Protein AF-A0A386B1C5-F1 (afdb_monomer)

Foldseek 3Di:
DDDDDDDDDPPDDDDDPDPDDDDPPDVPDQDLVDQVSLLVVLVVVLVPDDPLVVLLCVVLVCAFLAPRHRCSRSVQDKDWDFQEDVVQVGDPHSVRITIHHPPPTVVQCVVCVVQLALVSQVVCVVSSSHDDPPVSNVVGD

Radius of gyration: 26.48 Å; Cα contacts (8 Å, |Δi|>4): 151; chains: 1; bounding box: 46×84×57 Å

Secondary structure (DSSP, 8-state):
-------------PPP----PPP---TTSPPTTSHHHHHHHHHHHHHHS-HHHHHHHHHTTTB-TTT--BSSGGG---EEEESS-GGGT----GGGEEEE-IIIIIHHHHHHHHTT-HHHHHHHHHTTS----HHHHTT--

Solvent-accessible surface area (backbone atoms only — not comparable to full-atom values): 8593 Å² total; per-residue (Å²): 138,87,83,84,82,82,82,83,78,80,82,77,82,77,82,77,82,76,79,82,72,78,82,84,80,61,89,81,61,78,46,82,88,40,74,78,34,23,50,56,50,26,54,51,53,59,68,72,46,54,73,65,58,52,53,45,36,57,75,47,74,41,24,20,62,82,83,57,50,59,42,56,58,74,50,41,73,64,40,81,42,54,21,36,40,61,96,74,75,30,62,103,40,71,89,33,46,39,47,25,36,53,71,66,56,43,49,50,52,54,49,23,62,74,69,30,30,39,72,57,44,51,54,37,35,77,61,66,59,35,52,74,60,66,82,62,50,72,75,32,93

pLDDT: mean 82.63, std 15.83, range [43.72, 97.38]

Sequence (141 aa):
MASMSYKESSNSLKPTLIKQRAPQFTHQGKNPYIPEDLEKIAKINLQLRTSWHKKILKRYQNKCGLCGENLIKRNLRYELHHILPLKYNGKDKIVNLVPLCPTPCHSDITSAVAKRSKKKCLYFIKRGVLKIPPENLDNFK

Structure (mmCIF, N/CA/C/O backbone):
data_AF-A0A386B1C5-F1
#
_entry.id   AF-A0A386B1C5-F1
#
loop_
_atom_site.group_PDB
_atom_site.id
_atom_site.type_symbol
_atom_site.label_atom_id
_atom_site.label_alt_id
_atom_site.label_comp_id
_atom_site.label_asym_id
_atom_site.label_entity_id
_atom_site.label_seq_id
_atom_site.pdbx_PDB_ins_code
_atom_site.Cartn_x
_atom_site.Cartn_y
_atom_site.Cartn_z
_atom_site.occupancy
_atom_site.B_iso_or_equiv
_atom_site.auth_seq_id
_atom_site.auth_comp_id
_atom_site.auth_asym_id
_atom_site.auth_atom_id
_atom_site.pdbx_PDB_model_num
ATOM 1 N N . MET A 1 1 ? 29.179 74.795 8.280 1.00 43.72 1 MET A N 1
ATOM 2 C CA . MET A 1 1 ? 29.252 73.391 8.741 1.00 43.72 1 MET A CA 1
ATOM 3 C C . MET A 1 1 ? 27.984 73.106 9.533 1.00 43.72 1 MET A C 1
ATOM 5 O O . MET A 1 1 ? 27.846 73.647 10.618 1.00 43.72 1 MET A O 1
ATOM 9 N N . ALA A 1 2 ? 27.018 72.387 8.955 1.00 44.00 2 ALA A N 1
ATOM 10 C CA . ALA A 1 2 ? 25.739 72.086 9.602 1.00 44.00 2 ALA A CA 1
ATOM 11 C C . ALA A 1 2 ? 25.791 70.678 10.212 1.00 44.00 2 ALA A C 1
ATOM 13 O O . ALA A 1 2 ? 25.970 69.696 9.495 1.00 44.00 2 ALA A O 1
ATOM 14 N N . SER A 1 3 ? 25.679 70.588 11.534 1.00 44.38 3 SER A N 1
ATOM 15 C CA . SER A 1 3 ? 25.669 69.345 12.305 1.00 44.38 3 SER A CA 1
ATOM 16 C C . SER A 1 3 ? 24.239 68.802 12.408 1.00 44.38 3 SER A C 1
ATOM 18 O O . SER A 1 3 ? 23.393 69.361 13.103 1.00 44.38 3 SER A O 1
ATOM 20 N N . MET A 1 4 ? 23.956 67.703 11.704 1.00 48.12 4 MET A N 1
ATOM 21 C CA . MET A 1 4 ? 22.702 66.954 11.840 1.00 48.12 4 MET A CA 1
ATOM 22 C C . MET A 1 4 ? 22.749 66.099 13.113 1.00 48.12 4 MET A C 1
ATOM 24 O O . MET A 1 4 ? 23.569 65.192 13.230 1.00 48.12 4 MET A O 1
ATOM 28 N N . SER A 1 5 ? 21.867 66.393 14.068 1.00 51.00 5 SER A N 1
ATOM 29 C CA . SER A 1 5 ? 21.660 65.590 15.276 1.00 51.00 5 SER A CA 1
ATOM 30 C C . SER A 1 5 ? 20.566 64.553 15.006 1.00 51.00 5 SER A C 1
ATOM 32 O O . SER A 1 5 ? 19.402 64.906 14.815 1.00 51.00 5 SER A O 1
ATOM 34 N N . TYR A 1 6 ? 20.941 63.275 14.953 1.00 49.12 6 TYR A N 1
ATOM 35 C CA . TYR A 1 6 ? 19.994 62.165 14.848 1.00 49.12 6 TYR A CA 1
ATOM 36 C C . TYR A 1 6 ? 19.495 61.791 16.249 1.00 49.12 6 TYR A C 1
ATOM 38 O O . TYR A 1 6 ? 20.288 61.479 17.135 1.00 49.12 6 TYR A O 1
ATOM 46 N N . LYS A 1 7 ? 18.175 61.831 16.457 1.00 54.00 7 LYS A N 1
ATOM 47 C CA . LYS A 1 7 ? 17.527 61.305 17.665 1.00 54.00 7 LYS A CA 1
ATOM 48 C C . LYS A 1 7 ? 17.205 59.829 17.443 1.00 54.00 7 LYS A C 1
ATOM 50 O O . LYS A 1 7 ? 16.273 59.512 16.710 1.00 54.00 7 LYS A O 1
ATOM 55 N N . GLU A 1 8 ? 17.953 58.937 18.081 1.00 50.56 8 GLU A N 1
ATOM 56 C CA . GLU A 1 8 ? 17.596 57.520 18.158 1.00 50.56 8 GLU A CA 1
ATOM 57 C C . GLU A 1 8 ? 16.418 57.340 19.124 1.00 50.56 8 GLU A C 1
ATOM 59 O O . GLU A 1 8 ? 16.547 57.459 20.342 1.00 50.56 8 GLU A O 1
ATOM 64 N N . SER A 1 9 ? 15.234 57.069 18.580 1.00 55.06 9 SER A N 1
ATOM 65 C CA . SER A 1 9 ? 14.067 56.658 19.357 1.00 55.06 9 SER A CA 1
ATOM 66 C C . SER A 1 9 ? 14.139 55.153 19.628 1.00 55.06 9 SER A C 1
ATOM 68 O O . SER A 1 9 ? 13.722 54.342 18.799 1.00 55.06 9 SER A O 1
ATOM 70 N N . SER A 1 10 ? 14.667 54.770 20.790 1.00 57.12 10 SER A N 1
ATOM 71 C CA . SER A 1 10 ? 14.702 53.385 21.267 1.00 57.12 10 SER A CA 1
ATOM 72 C C . SER A 1 10 ? 13.318 52.943 21.765 1.00 57.12 10 SER A C 1
ATOM 74 O O . SER A 1 10 ? 12.991 52.981 22.951 1.00 57.12 10 SER A O 1
ATOM 76 N N . ASN A 1 11 ? 12.465 52.509 20.836 1.00 57.09 11 ASN A N 1
ATOM 77 C CA . ASN A 1 11 ? 11.172 51.917 21.167 1.00 57.09 11 ASN A CA 1
ATOM 78 C C . ASN A 1 11 ? 11.373 50.477 21.679 1.00 57.09 11 ASN A C 1
ATOM 80 O O . ASN A 1 11 ? 11.381 49.519 20.908 1.00 57.09 11 ASN A O 1
ATOM 84 N N . SER A 1 12 ? 11.600 50.323 22.987 1.00 59.56 12 SER A N 1
ATOM 85 C CA . SER A 1 12 ? 11.729 49.008 23.624 1.00 59.56 12 SER A CA 1
ATOM 8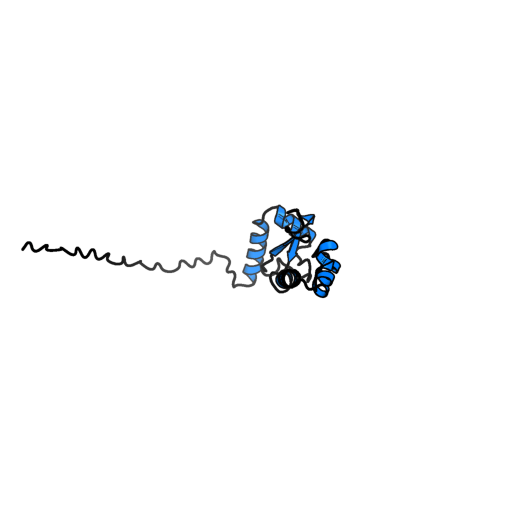6 C C . SER A 1 12 ? 10.345 48.400 23.885 1.00 59.56 12 SER A C 1
ATOM 88 O O . SER A 1 12 ? 9.635 48.764 24.823 1.00 59.56 12 SER A O 1
ATOM 90 N N . LEU A 1 13 ? 9.938 47.451 23.040 1.00 63.03 13 LEU A N 1
ATOM 91 C CA . LEU A 1 13 ? 8.755 46.630 23.298 1.00 63.03 13 LEU A CA 1
ATOM 92 C C . LEU A 1 13 ? 9.032 45.739 24.515 1.00 63.03 13 LEU A C 1
ATOM 94 O O . LEU A 1 13 ? 9.842 44.814 24.455 1.00 63.03 13 LEU A O 1
ATOM 98 N N . LYS A 1 14 ? 8.368 46.026 25.640 1.00 65.44 14 LYS A N 1
ATOM 99 C CA . LYS A 1 14 ? 8.476 45.206 26.852 1.00 65.44 14 LYS A CA 1
ATOM 100 C C . LYS A 1 14 ? 7.781 43.855 26.621 1.00 65.44 14 LYS A C 1
ATOM 102 O O . LYS A 1 14 ? 6.605 43.852 26.248 1.00 65.44 14 LYS A O 1
ATOM 107 N N . PRO A 1 15 ? 8.451 42.712 26.859 1.00 63.97 15 PRO A N 1
ATOM 108 C CA . PRO A 1 15 ? 7.838 41.405 26.675 1.00 63.97 15 PRO A CA 1
ATOM 109 C C . PRO A 1 15 ? 6.686 41.218 27.664 1.00 63.97 15 PRO A C 1
ATOM 111 O O . PRO A 1 15 ? 6.846 41.363 28.877 1.00 63.97 15 PRO A O 1
ATOM 114 N N . THR A 1 16 ? 5.499 40.918 27.143 1.00 68.56 16 THR A N 1
ATOM 115 C CA . THR A 1 16 ? 4.319 40.653 27.965 1.00 68.56 16 THR A CA 1
ATOM 116 C C . THR A 1 16 ? 4.491 39.302 28.653 1.00 68.56 16 THR A C 1
ATOM 118 O O . THR A 1 16 ? 4.660 38.280 27.990 1.00 68.56 16 THR A O 1
ATOM 121 N N . LEU A 1 17 ? 4.450 39.285 29.987 1.00 67.88 17 LEU A N 1
ATOM 122 C CA . LEU A 1 17 ? 4.509 38.050 30.767 1.00 67.88 17 LEU A CA 1
ATOM 123 C C . LEU A 1 17 ? 3.279 37.189 30.451 1.00 67.88 17 LEU A C 1
ATOM 125 O O . LEU A 1 17 ? 2.161 37.494 30.875 1.00 67.88 17 LEU A O 1
ATOM 129 N N . ILE A 1 18 ? 3.481 36.108 29.695 1.00 68.75 18 ILE A N 1
ATOM 130 C CA . ILE A 1 18 ? 2.438 35.118 29.432 1.00 68.75 18 ILE A CA 1
ATOM 131 C C . ILE A 1 18 ? 2.168 34.391 30.749 1.00 68.75 18 ILE A C 1
ATOM 133 O O . ILE A 1 18 ? 3.001 33.624 31.232 1.00 68.75 18 ILE A O 1
ATOM 137 N N . LYS A 1 19 ? 0.995 34.629 31.344 1.00 68.38 19 LYS A N 1
ATOM 138 C CA . LYS A 1 19 ? 0.531 33.862 32.503 1.00 68.38 19 LYS A CA 1
ATOM 139 C C . LYS A 1 19 ? 0.356 32.405 32.075 1.00 68.38 19 LYS A C 1
ATOM 141 O O . LYS A 1 19 ? -0.596 32.081 31.365 1.00 68.38 19 LYS A O 1
ATOM 146 N N . GLN A 1 20 ? 1.269 31.534 32.498 1.00 58.91 20 GLN A N 1
ATOM 147 C CA . GLN A 1 20 ? 1.113 30.095 32.317 1.00 58.91 20 GLN A CA 1
ATOM 148 C C . GLN A 1 20 ? -0.117 29.645 33.113 1.00 58.91 20 GLN A C 1
ATOM 150 O O . GLN A 1 20 ? -0.159 29.762 34.337 1.00 58.91 20 GLN A O 1
ATOM 155 N N . ARG A 1 21 ? -1.158 29.186 32.414 1.00 51.78 21 ARG A N 1
ATOM 156 C CA . ARG A 1 21 ? -2.304 28.532 33.053 1.00 51.78 21 ARG A CA 1
ATOM 157 C C . ARG A 1 21 ? -1.931 27.084 33.343 1.00 51.78 21 ARG A C 1
ATOM 159 O O . ARG A 1 21 ? -1.302 26.439 32.506 1.00 51.78 21 ARG A O 1
ATOM 166 N N . ALA A 1 22 ? -2.343 26.580 34.504 1.00 49.75 22 ALA A N 1
ATOM 167 C CA . ALA A 1 22 ? -2.198 25.168 34.825 1.00 49.75 22 ALA A CA 1
ATOM 168 C C . ALA A 1 22 ? -2.874 24.314 33.735 1.00 49.75 22 ALA A C 1
ATOM 170 O O . ALA A 1 22 ? -3.960 24.681 33.265 1.00 49.75 22 ALA A O 1
ATOM 171 N N . PRO A 1 23 ? -2.254 23.202 33.308 1.00 57.91 23 PRO A N 1
ATOM 172 C CA . PRO A 1 23 ? -2.860 22.326 32.323 1.00 57.91 23 PRO A CA 1
ATOM 173 C C . PRO A 1 23 ? -4.169 21.772 32.889 1.00 57.91 23 PRO A C 1
ATOM 175 O O . PRO A 1 23 ? -4.192 21.117 33.930 1.00 57.91 23 PRO A O 1
ATOM 178 N N . GLN A 1 24 ? -5.276 22.051 32.204 1.00 50.41 24 GLN A N 1
ATOM 179 C CA . GLN A 1 24 ? -6.578 21.475 32.523 1.00 50.41 24 GLN A CA 1
ATOM 180 C C . GLN A 1 24 ? -6.599 20.024 32.030 1.00 50.41 24 GLN A C 1
ATOM 182 O O . GLN A 1 24 ? -7.134 19.725 30.966 1.00 50.41 24 GLN A O 1
ATOM 187 N N . PHE A 1 25 ? -5.982 19.109 32.777 1.00 47.34 25 PHE A N 1
ATOM 188 C CA . PHE A 1 25 ? -6.172 17.680 32.547 1.00 47.34 25 PHE A CA 1
ATOM 189 C C . PHE A 1 25 ? -7.543 17.277 33.094 1.00 47.34 25 PHE A C 1
ATOM 191 O O . PHE A 1 25 ? -7.673 16.822 34.226 1.00 47.34 25 PHE A O 1
ATOM 198 N N . THR A 1 26 ? -8.597 17.461 32.300 1.00 52.31 26 THR A N 1
ATOM 199 C CA . THR A 1 26 ? -9.859 16.771 32.564 1.00 52.31 26 THR A CA 1
ATOM 200 C C . THR A 1 26 ? -9.696 15.321 32.108 1.00 52.31 26 THR A C 1
ATOM 202 O O . THR A 1 26 ? -9.372 15.045 30.954 1.00 52.31 26 THR A O 1
ATOM 205 N N . HIS A 1 27 ? -9.947 14.363 32.999 1.00 50.62 27 HIS A N 1
ATOM 206 C CA . HIS A 1 27 ? -9.974 12.918 32.708 1.00 50.62 27 HIS A CA 1
ATOM 207 C C . HIS A 1 27 ? -11.047 12.497 31.668 1.00 50.62 27 HIS A C 1
ATOM 209 O O . HIS A 1 27 ? -11.356 11.318 31.527 1.00 50.62 27 HIS A O 1
ATOM 215 N N . GLN A 1 28 ? -11.643 13.443 30.936 1.00 58.97 28 GLN A N 1
ATOM 216 C CA . GLN A 1 28 ? -12.671 13.201 29.923 1.00 58.97 28 GLN A CA 1
ATOM 217 C C . GLN A 1 28 ? -12.085 12.894 28.533 1.00 58.97 28 GLN A C 1
ATOM 219 O O . GLN A 1 28 ? -12.801 12.424 27.649 1.00 58.97 28 GLN A O 1
ATOM 224 N N . GLY A 1 29 ? -10.786 13.128 28.326 1.00 64.38 29 GLY A N 1
ATOM 225 C CA . GLY A 1 29 ? -10.087 12.752 27.100 1.00 64.38 29 GLY A CA 1
ATOM 226 C C . GLY A 1 29 ? -9.638 11.291 27.126 1.00 64.38 29 GLY A C 1
ATOM 227 O O . GLY A 1 29 ? -8.938 10.878 28.046 1.00 64.38 29 GLY A O 1
ATOM 228 N N . LYS A 1 30 ? -9.986 10.518 26.089 1.00 71.94 30 LYS A N 1
ATOM 229 C CA . LYS A 1 30 ? -9.368 9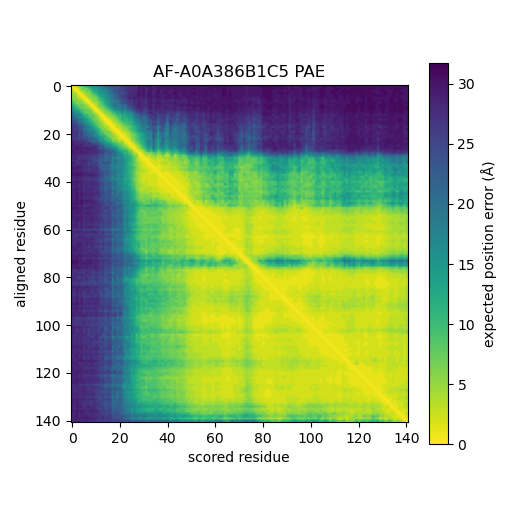.201 25.849 1.00 71.94 30 LYS A CA 1
ATOM 230 C C . LYS A 1 30 ? -7.870 9.395 25.639 1.00 71.94 30 LYS A C 1
ATOM 232 O O . LYS A 1 30 ? -7.477 10.196 24.788 1.00 71.94 30 LYS A O 1
ATOM 237 N N . ASN A 1 31 ? -7.047 8.670 26.387 1.00 78.00 31 ASN A N 1
ATOM 238 C CA . ASN A 1 31 ? -5.600 8.837 26.343 1.00 78.00 31 ASN A CA 1
ATOM 239 C C . ASN A 1 31 ? -4.977 7.875 25.309 1.00 78.00 31 ASN A C 1
ATOM 241 O O . ASN A 1 31 ? -5.084 6.661 25.471 1.00 78.00 31 ASN A O 1
ATOM 245 N N . PRO A 1 32 ? -4.283 8.367 24.264 1.00 73.81 32 PRO A N 1
ATOM 246 C CA . PRO A 1 32 ? -3.660 7.510 23.250 1.00 73.81 32 PRO A CA 1
ATOM 247 C C . PRO A 1 32 ? -2.514 6.635 23.783 1.00 73.81 32 PRO A C 1
ATOM 249 O O . PRO A 1 32 ? -2.072 5.736 23.075 1.00 73.81 32 PRO A O 1
ATOM 252 N N . TYR A 1 33 ? -2.024 6.880 24.998 1.00 78.62 33 TYR A N 1
ATOM 253 C CA . TYR A 1 33 ? -0.989 6.066 25.639 1.00 78.62 33 TYR A CA 1
ATOM 254 C C . TYR A 1 33 ? -1.559 4.914 26.483 1.00 78.62 33 TYR A C 1
ATOM 256 O O . TYR A 1 33 ? -0.796 4.061 26.929 1.00 78.62 33 TYR A O 1
ATOM 264 N N . ILE A 1 34 ? -2.882 4.855 26.682 1.00 81.12 34 ILE A N 1
ATOM 265 C CA . ILE A 1 34 ? -3.554 3.782 27.425 1.00 81.12 34 ILE A CA 1
ATOM 266 C C . ILE A 1 34 ? -4.080 2.727 26.428 1.00 81.12 34 ILE A C 1
ATOM 268 O O . ILE A 1 34 ? -4.849 3.079 25.524 1.00 81.12 34 ILE A O 1
ATOM 272 N N . PRO A 1 35 ? -3.700 1.437 26.555 1.00 79.50 35 PRO A N 1
ATOM 273 C CA . PRO A 1 35 ? -4.116 0.382 25.628 1.00 79.50 35 PRO A CA 1
ATOM 274 C C . PRO A 1 35 ? -5.632 0.252 25.425 1.00 79.50 35 PRO A C 1
ATOM 276 O O . PRO A 1 35 ? -6.070 0.096 24.283 1.00 79.50 35 PRO A O 1
ATOM 279 N N . GLU A 1 36 ? -6.449 0.359 26.480 1.00 79.06 36 GLU A N 1
ATOM 280 C CA . GLU A 1 36 ? -7.911 0.259 26.351 1.00 79.06 36 GLU A CA 1
ATOM 281 C C . GLU A 1 36 ? -8.510 1.426 25.550 1.00 79.06 36 GLU A C 1
ATOM 283 O O . GLU A 1 36 ? -9.489 1.269 24.810 1.00 79.06 36 GLU A O 1
ATOM 288 N N . ASP A 1 37 ? -7.923 2.615 25.675 1.00 81.19 37 ASP A N 1
ATOM 289 C CA . ASP A 1 37 ? -8.379 3.812 24.976 1.00 81.19 37 ASP A CA 1
ATOM 290 C C . ASP A 1 37 ? -7.924 3.835 23.516 1.00 81.19 37 ASP A C 1
ATOM 292 O O . ASP A 1 37 ? -8.672 4.321 22.662 1.00 81.19 37 ASP A O 1
ATOM 296 N N . LEU A 1 38 ? -6.775 3.230 23.191 1.00 78.31 38 LEU A N 1
ATOM 297 C CA . LEU A 1 38 ? -6.293 3.080 21.813 1.00 78.31 38 LEU A CA 1
ATOM 298 C C . LEU A 1 38 ? -7.320 2.394 20.907 1.00 78.31 38 LEU A C 1
ATOM 300 O O . LEU A 1 38 ? -7.548 2.840 19.780 1.00 78.31 38 LEU A O 1
ATOM 304 N N . GLU A 1 39 ? -7.979 1.338 21.385 1.00 75.75 39 GLU A N 1
ATOM 305 C CA . GLU A 1 39 ? -9.001 0.637 20.602 1.00 75.75 39 GLU A CA 1
ATOM 306 C C . GLU A 1 39 ? -10.255 1.491 20.388 1.00 75.75 39 GLU A C 1
ATOM 308 O O . GLU A 1 39 ? -10.832 1.515 19.294 1.00 75.75 39 GLU A O 1
ATOM 313 N N . LYS A 1 40 ? -10.673 2.238 21.416 1.00 80.00 40 LYS A N 1
ATOM 314 C CA . LYS A 1 40 ? -11.821 3.151 21.332 1.00 80.00 40 LYS A CA 1
ATOM 315 C C . LYS A 1 40 ? -11.534 4.312 20.379 1.00 80.00 40 LYS A C 1
ATOM 317 O O . LYS A 1 40 ? -12.411 4.683 19.597 1.00 80.00 40 LYS A O 1
ATOM 322 N N . ILE A 1 41 ? -10.325 4.871 20.431 1.00 80.12 41 ILE A N 1
ATOM 323 C CA . ILE A 1 41 ? -9.854 5.929 19.528 1.00 80.12 41 ILE A CA 1
ATOM 324 C C . ILE A 1 41 ? -9.810 5.403 18.089 1.00 80.12 41 ILE A C 1
ATOM 326 O O . ILE A 1 4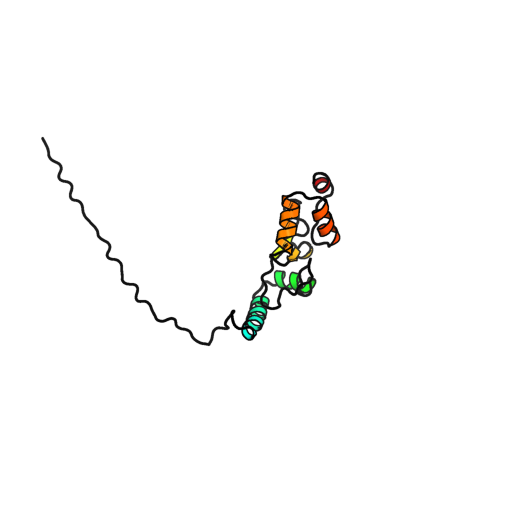1 ? -10.335 6.056 17.189 1.00 80.12 41 ILE A O 1
ATOM 330 N N . ALA A 1 42 ? -9.280 4.195 17.866 1.00 76.94 42 ALA A N 1
ATOM 331 C CA . ALA A 1 42 ? -9.235 3.576 16.540 1.00 76.94 42 ALA A CA 1
ATOM 332 C C . ALA A 1 42 ? -10.635 3.427 15.916 1.00 76.94 42 ALA A C 1
ATOM 334 O O . ALA A 1 42 ? -10.829 3.746 14.740 1.00 76.94 42 ALA A O 1
ATOM 335 N N . LYS A 1 43 ? -11.630 2.994 16.706 1.00 74.38 43 LYS A N 1
ATOM 336 C CA . LYS A 1 43 ? -13.029 2.878 16.257 1.00 74.38 43 LYS A CA 1
ATOM 337 C C . LYS A 1 43 ? -13.628 4.233 15.868 1.00 74.38 43 LYS A C 1
ATOM 339 O O . LYS A 1 43 ? -14.238 4.333 14.804 1.00 74.38 43 LYS A O 1
ATOM 344 N N . ILE A 1 44 ? -13.424 5.272 16.681 1.00 76.62 44 ILE A N 1
ATOM 345 C CA . ILE A 1 44 ? -13.894 6.635 16.374 1.00 76.62 44 ILE A CA 1
ATOM 346 C C . ILE A 1 44 ? -13.229 7.155 15.100 1.00 76.62 44 ILE A C 1
ATOM 348 O O . ILE A 1 44 ? -13.915 7.597 14.181 1.00 76.62 44 ILE A O 1
ATOM 352 N N . ASN A 1 45 ? -11.906 7.030 14.994 1.00 76.00 45 ASN A N 1
ATOM 353 C CA . ASN A 1 45 ? -11.165 7.470 13.816 1.00 76.00 45 ASN A CA 1
ATOM 354 C C . ASN A 1 45 ? -11.671 6.782 12.547 1.00 76.00 45 ASN A C 1
ATOM 356 O O . ASN A 1 45 ? -11.818 7.427 11.513 1.00 76.00 45 ASN A O 1
ATOM 360 N N . LEU A 1 46 ? -11.994 5.487 12.611 1.00 72.69 46 LEU A N 1
ATOM 361 C CA . LEU A 1 46 ? -12.590 4.773 11.485 1.00 72.69 46 LEU A CA 1
ATOM 362 C C . LEU A 1 46 ? -13.953 5.354 11.083 1.00 72.69 46 LEU A C 1
ATOM 364 O O . LEU A 1 46 ? -14.233 5.476 9.890 1.00 72.69 46 LEU A O 1
ATOM 368 N N . GLN A 1 47 ? -14.796 5.723 12.051 1.00 72.50 47 GLN A N 1
ATOM 369 C CA . GLN A 1 47 ? -16.101 6.338 11.795 1.00 72.50 47 GLN A CA 1
ATOM 370 C C . GLN A 1 47 ? -15.981 7.739 11.187 1.00 72.50 47 GLN A C 1
ATOM 372 O O . GLN A 1 47 ? -16.789 8.073 10.321 1.00 72.50 47 GLN A O 1
ATOM 377 N N . LEU A 1 48 ? -14.959 8.508 11.563 1.00 74.00 48 LEU A N 1
ATOM 378 C CA . LEU A 1 48 ? -14.705 9.852 11.036 1.00 74.00 48 LEU A CA 1
ATOM 379 C C . LEU A 1 48 ? -14.105 9.856 9.618 1.00 74.00 48 LEU A C 1
ATOM 381 O O . LEU A 1 48 ? -14.122 10.883 8.944 1.00 74.00 48 LEU A O 1
ATOM 385 N N . ARG A 1 49 ? -13.593 8.721 9.121 1.00 77.75 49 ARG A N 1
ATOM 386 C CA . ARG A 1 49 ? -13.055 8.634 7.752 1.00 77.75 49 ARG A CA 1
ATOM 387 C C . ARG A 1 49 ? -14.148 8.774 6.691 1.00 77.75 49 ARG A C 1
ATOM 389 O O . ARG A 1 49 ? -15.279 8.307 6.862 1.00 77.75 49 ARG A O 1
ATOM 396 N N . THR A 1 50 ? -13.766 9.334 5.541 1.00 83.56 50 THR A N 1
ATOM 397 C CA . THR A 1 50 ? -14.664 9.478 4.388 1.00 83.56 50 THR A CA 1
ATOM 398 C C . THR A 1 50 ? -15.201 8.124 3.918 1.00 83.56 50 THR A C 1
ATOM 400 O O . THR A 1 50 ? -14.546 7.082 4.042 1.00 83.56 50 THR A O 1
ATOM 403 N N . SER A 1 51 ? -16.409 8.126 3.348 1.00 85.50 51 SER A N 1
ATOM 404 C CA . SER A 1 51 ? -17.074 6.917 2.834 1.00 85.50 51 SER A CA 1
ATOM 405 C C . SER A 1 51 ? -16.194 6.144 1.841 1.00 85.50 51 SER A C 1
ATOM 407 O O . SER A 1 51 ? -16.192 4.914 1.821 1.00 85.50 51 SER A O 1
ATOM 409 N N . TRP A 1 52 ? -15.388 6.868 1.069 1.00 86.88 52 TRP A N 1
ATOM 410 C CA . TRP A 1 52 ? -14.420 6.332 0.123 1.00 86.88 52 TRP A CA 1
ATOM 411 C C . TRP A 1 52 ? -13.294 5.528 0.794 1.00 86.88 52 TRP A C 1
ATOM 413 O O . TRP A 1 52 ? -13.067 4.378 0.418 1.00 86.88 52 TRP A O 1
ATOM 423 N N . HIS A 1 53 ? -12.668 6.058 1.854 1.00 88.06 53 HIS A N 1
ATOM 424 C CA . HIS A 1 53 ? -11.664 5.322 2.638 1.00 88.06 53 HIS A CA 1
ATOM 425 C C . HIS A 1 53 ? -12.244 4.042 3.244 1.00 88.06 53 HIS A C 1
ATOM 427 O O . HIS A 1 53 ? -11.612 2.985 3.194 1.00 88.06 53 HIS A O 1
ATOM 433 N N . LYS A 1 54 ? -13.468 4.120 3.782 1.00 88.19 54 LYS A N 1
ATOM 434 C CA . LYS A 1 54 ? -14.165 2.964 4.363 1.00 88.19 54 LYS A CA 1
ATOM 435 C C . LYS A 1 54 ? -14.396 1.863 3.328 1.00 88.19 54 LYS A C 1
ATOM 437 O O . LYS A 1 54 ? -14.194 0.693 3.639 1.00 88.19 54 LYS A O 1
ATOM 442 N N . LYS A 1 55 ? -14.773 2.218 2.092 1.00 92.62 55 LYS A N 1
ATOM 443 C CA . LYS A 1 55 ? -14.950 1.251 0.993 1.00 92.62 55 LYS A CA 1
ATOM 444 C C . LYS A 1 55 ? -13.644 0.531 0.650 1.00 92.62 55 LYS A C 1
ATOM 446 O O . LYS A 1 55 ? -13.660 -0.688 0.492 1.00 92.62 55 LYS A O 1
ATOM 451 N N . ILE A 1 56 ? -12.525 1.259 0.582 1.00 93.31 56 ILE A N 1
ATOM 452 C CA . ILE A 1 56 ? -11.204 0.667 0.324 1.00 93.31 56 ILE A CA 1
ATOM 453 C C . ILE A 1 56 ? -10.826 -0.290 1.459 1.00 93.31 56 ILE A C 1
ATOM 455 O O . ILE A 1 56 ? -10.550 -1.457 1.202 1.00 93.31 56 ILE A O 1
ATOM 459 N N . LEU A 1 57 ? -10.883 0.154 2.718 1.00 91.50 57 LEU A N 1
ATOM 460 C CA . LEU A 1 57 ? -10.554 -0.703 3.862 1.00 91.50 57 LEU A CA 1
ATOM 461 C C . LEU A 1 57 ? -11.442 -1.950 3.940 1.00 91.50 57 LEU A C 1
ATOM 463 O O . LEU A 1 57 ? -10.931 -3.047 4.153 1.00 91.50 57 LEU A O 1
ATOM 467 N N . LYS A 1 58 ? -12.752 -1.808 3.700 1.00 91.81 58 LYS A N 1
ATOM 468 C CA . LYS A 1 58 ? -13.698 -2.931 3.696 1.00 91.81 58 LYS A CA 1
ATOM 469 C C . LYS A 1 58 ? -13.340 -3.973 2.633 1.00 91.81 58 LYS A C 1
ATOM 471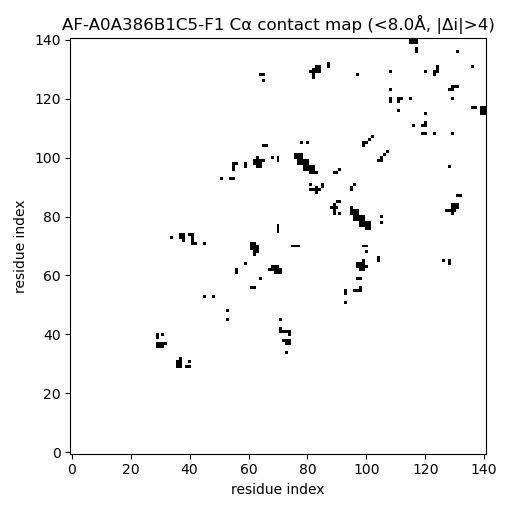 O O . LYS A 1 58 ? -13.366 -5.162 2.936 1.00 91.81 58 LYS A O 1
ATOM 476 N N . ARG A 1 59 ? -12.949 -3.544 1.424 1.00 94.44 59 ARG A N 1
ATOM 477 C CA . ARG A 1 59 ? -12.480 -4.441 0.349 1.00 94.44 59 ARG A CA 1
ATOM 478 C C . ARG A 1 59 ? -11.278 -5.284 0.787 1.00 94.44 59 ARG A C 1
ATOM 480 O O . ARG A 1 59 ? -11.199 -6.449 0.421 1.00 94.44 59 ARG A O 1
ATOM 487 N N . TYR A 1 60 ? -10.373 -4.711 1.577 1.00 94.62 60 TYR A N 1
ATOM 488 C CA . TYR A 1 60 ? -9.182 -5.397 2.089 1.00 94.62 60 TYR A CA 1
ATOM 489 C C . TYR A 1 60 ? -9.372 -5.979 3.498 1.00 94.62 60 TYR A C 1
ATOM 491 O O . TYR A 1 60 ? -8.395 -6.334 4.149 1.00 94.62 60 TYR A O 1
ATOM 499 N N . GLN A 1 61 ? -10.612 -6.073 3.997 1.00 93.94 61 GLN A N 1
ATOM 500 C CA . GLN A 1 61 ? -10.924 -6.583 5.340 1.00 93.94 61 GLN A CA 1
ATOM 501 C C . GLN A 1 61 ? -10.099 -5.910 6.450 1.00 93.94 61 GLN A C 1
ATOM 503 O O . GLN A 1 61 ? -9.683 -6.557 7.409 1.00 93.94 61 GLN A O 1
ATOM 508 N N . ASN A 1 62 ? -9.853 -4.603 6.313 1.00 91.88 62 ASN A N 1
ATOM 509 C CA . ASN A 1 62 ? -9.050 -3.794 7.233 1.00 91.88 62 ASN A CA 1
ATOM 510 C C . ASN A 1 62 ? -7.579 -4.230 7.354 1.00 91.88 62 ASN A C 1
ATOM 512 O O . ASN A 1 62 ? -6.915 -3.889 8.332 1.00 91.88 62 ASN A O 1
ATOM 516 N N . LYS A 1 63 ? -7.065 -4.979 6.376 1.00 94.44 63 LYS A N 1
ATOM 517 C CA . LYS A 1 63 ? -5.693 -5.488 6.356 1.00 94.44 63 LYS A CA 1
ATOM 518 C C . LYS A 1 63 ? -4.829 -4.761 5.332 1.00 94.44 63 LYS A C 1
ATOM 520 O O . LYS A 1 63 ? -5.327 -4.218 4.346 1.00 94.44 63 LYS A O 1
ATOM 525 N N . CYS A 1 64 ? -3.521 -4.785 5.560 1.00 95.50 64 CYS A N 1
ATOM 526 C CA . CYS A 1 64 ? -2.521 -4.363 4.590 1.00 95.50 64 CYS A CA 1
ATOM 527 C C . CYS A 1 64 ? -2.584 -5.259 3.349 1.00 95.50 64 CYS A C 1
ATOM 529 O O . CYS 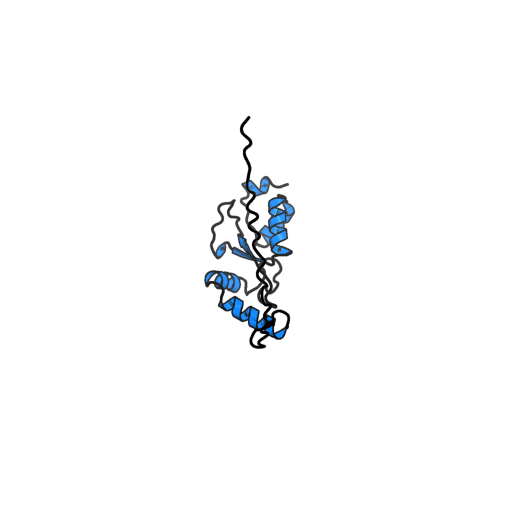A 1 64 ? -2.527 -6.483 3.467 1.00 95.50 64 CYS A O 1
ATOM 531 N N . GLY A 1 65 ? -2.631 -4.662 2.157 1.00 95.69 65 GLY A N 1
ATOM 532 C CA . GLY A 1 65 ? -2.657 -5.416 0.900 1.00 95.69 65 GLY A CA 1
ATOM 533 C C . GLY A 1 65 ? -1.368 -6.184 0.586 1.00 95.69 65 GLY A C 1
ATOM 534 O O . GLY A 1 65 ? -1.390 -7.051 -0.281 1.00 95.69 65 GLY A O 1
ATOM 535 N N . LEU A 1 66 ? -0.259 -5.891 1.279 1.00 96.50 66 LEU A N 1
ATOM 536 C CA . LEU A 1 66 ? 1.024 -6.573 1.083 1.00 96.50 66 LEU A CA 1
ATOM 537 C C . LEU A 1 66 ? 1.334 -7.598 2.184 1.00 96.50 66 LEU A C 1
ATOM 539 O O . LEU A 1 66 ? 1.558 -8.765 1.871 1.00 96.50 66 LEU A O 1
ATOM 543 N N . CYS A 1 67 ? 1.377 -7.181 3.456 1.00 95.06 67 CYS A N 1
ATOM 544 C CA . CYS A 1 67 ? 1.750 -8.066 4.570 1.00 95.06 67 CYS A CA 1
ATOM 545 C C . CYS A 1 67 ? 0.559 -8.716 5.291 1.00 95.06 67 CYS A C 1
ATOM 547 O O . CYS A 1 67 ? 0.768 -9.632 6.077 1.00 95.06 67 CYS A O 1
ATOM 549 N N . GLY A 1 68 ? -0.677 -8.259 5.056 1.00 94.06 68 G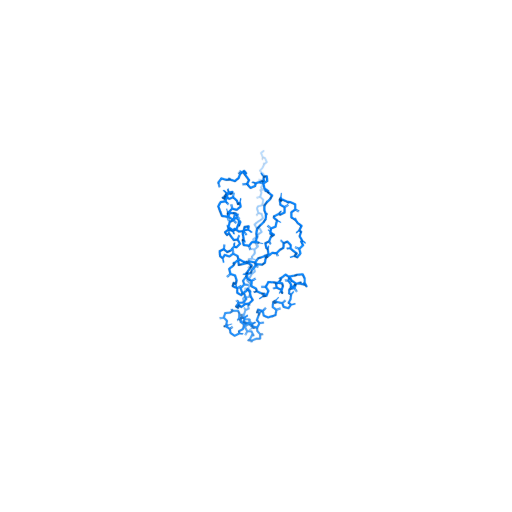LY A N 1
ATOM 550 C CA . GLY A 1 68 ? -1.874 -8.801 5.710 1.00 94.06 68 GLY A CA 1
ATOM 551 C C . GLY A 1 68 ? -2.116 -8.331 7.151 1.00 94.06 68 GLY A C 1
ATOM 552 O O . GLY A 1 68 ? -3.124 -8.723 7.738 1.00 94.06 68 GLY A O 1
ATOM 553 N N . GLU A 1 69 ? -1.248 -7.481 7.709 1.00 92.25 69 GLU A N 1
ATOM 554 C CA . GLU A 1 69 ? -1.398 -6.936 9.066 1.00 92.25 69 GLU A CA 1
ATOM 555 C C . GLU A 1 69 ? -2.687 -6.119 9.217 1.00 92.25 69 GLU A C 1
ATOM 557 O O . GLU A 1 69 ? -3.109 -5.433 8.281 1.00 92.25 69 GLU A O 1
ATOM 562 N N . ASN A 1 70 ? -3.312 -6.162 10.396 1.00 91.31 70 ASN A N 1
ATOM 563 C CA . ASN A 1 70 ? -4.554 -5.434 10.644 1.00 91.31 70 ASN A CA 1
ATOM 564 C C . ASN A 1 70 ? -4.274 -3.941 10.877 1.00 91.31 70 ASN A C 1
ATOM 566 O O . ASN A 1 70 ? -3.732 -3.556 11.907 1.00 91.31 70 ASN A O 1
ATOM 570 N N . LEU A 1 71 ? -4.716 -3.095 9.946 1.00 87.62 71 LEU A N 1
ATOM 571 C CA . LEU A 1 71 ? -4.450 -1.652 9.933 1.00 87.62 71 LEU A CA 1
ATOM 572 C C . LEU A 1 71 ? -5.302 -0.852 10.925 1.00 87.62 71 LEU A C 1
ATOM 574 O O . LEU A 1 71 ? -5.063 0.332 11.131 1.00 87.62 71 LEU A O 1
ATOM 578 N N . ILE A 1 72 ? -6.331 -1.465 11.507 1.00 80.25 72 ILE A N 1
ATOM 579 C CA . ILE A 1 72 ? -7.231 -0.801 12.462 1.00 80.25 72 ILE A CA 1
ATOM 580 C C . ILE A 1 72 ? -6.864 -1.168 13.897 1.00 80.25 72 ILE A C 1
ATOM 582 O O . ILE A 1 72 ? -7.106 -0.389 14.823 1.00 80.25 72 ILE A O 1
ATOM 586 N N . LYS A 1 73 ? -6.245 -2.334 14.101 1.00 76.25 73 LYS A N 1
ATOM 587 C CA . LYS A 1 73 ? -5.773 -2.750 15.420 1.00 76.25 73 LYS A CA 1
ATOM 588 C C . LYS A 1 73 ? -4.726 -1.740 15.905 1.00 76.25 73 LYS A C 1
ATOM 590 O O . LYS A 1 73 ? -3.833 -1.364 15.154 1.00 76.25 73 LYS A O 1
ATOM 595 N N . ARG A 1 74 ? -4.857 -1.272 17.153 1.00 64.06 74 ARG A N 1
ATOM 596 C CA . ARG A 1 74 ? -3.943 -0.299 17.793 1.00 64.06 74 ARG A CA 1
ATOM 597 C C . ARG A 1 74 ? -3.822 1.062 17.086 1.00 64.06 74 ARG A C 1
ATOM 599 O O . ARG A 1 74 ? -2.811 1.735 17.249 1.00 64.06 74 ARG A O 1
ATOM 606 N N . ASN A 1 75 ? -4.834 1.479 16.315 1.00 67.00 75 ASN A N 1
ATOM 607 C CA . ASN A 1 75 ? -4.820 2.757 15.586 1.00 67.00 75 ASN A CA 1
ATOM 608 C C . ASN A 1 75 ? -3.569 2.918 14.693 1.00 67.00 75 ASN A C 1
ATOM 610 O O . ASN A 1 75 ? -3.025 4.019 14.567 1.00 67.00 75 ASN A O 1
ATOM 614 N N . LEU A 1 76 ? -3.086 1.812 14.109 1.00 70.81 76 LEU A N 1
ATOM 615 C CA . LEU A 1 76 ? -1.913 1.831 13.242 1.00 70.81 76 LEU A CA 1
ATOM 616 C C . LEU A 1 76 ? -2.129 2.814 12.085 1.00 70.81 76 LEU A C 1
ATOM 618 O O . LEU A 1 76 ? -3.186 2.868 11.450 1.00 70.81 76 LEU A O 1
ATOM 622 N N . ARG A 1 77 ? -1.103 3.624 11.813 1.00 82.88 77 ARG A N 1
ATOM 623 C CA . ARG A 1 77 ? -1.101 4.483 10.629 1.00 82.88 77 ARG A CA 1
ATOM 624 C C . ARG A 1 77 ? -1.063 3.592 9.392 1.00 82.88 77 ARG A C 1
ATOM 626 O O . ARG A 1 77 ? -0.368 2.580 9.377 1.00 82.88 77 ARG A O 1
ATOM 633 N N . TYR A 1 78 ? -1.800 3.985 8.363 1.00 90.19 78 TYR A N 1
ATOM 634 C CA . TYR A 1 78 ? -1.781 3.337 7.059 1.00 90.19 78 TYR A CA 1
ATOM 635 C C . TYR A 1 78 ? -1.849 4.390 5.963 1.00 90.19 78 TYR A C 1
ATOM 637 O O . TYR A 1 78 ? -2.397 5.476 6.169 1.00 90.19 78 TYR A O 1
ATOM 645 N N . GLU A 1 79 ? -1.323 4.040 4.798 1.00 92.38 79 GLU A N 1
ATOM 646 C CA . GLU A 1 79 ? -1.275 4.897 3.620 1.00 92.38 79 GLU A CA 1
ATOM 647 C C . GLU A 1 79 ? -2.011 4.220 2.464 1.00 92.38 79 GLU A C 1
ATOM 649 O O . GLU A 1 79 ? -2.022 2.992 2.344 1.00 92.38 79 GLU A O 1
ATOM 654 N N . LEU A 1 80 ? -2.688 5.021 1.641 1.00 94.25 80 LEU A N 1
ATOM 655 C CA . LEU A 1 80 ? -3.322 4.538 0.422 1.00 94.25 80 LEU A CA 1
ATOM 656 C C . LEU A 1 80 ? -2.342 4.687 -0.735 1.00 94.25 80 LEU A C 1
ATOM 658 O O . LEU A 1 80 ? -1.913 5.791 -1.053 1.00 94.25 80 LEU A O 1
ATOM 662 N N . HIS A 1 81 ? -2.018 3.565 -1.364 1.00 95.88 81 HIS A N 1
ATOM 663 C CA . HIS A 1 81 ? -1.088 3.495 -2.478 1.00 95.88 81 HIS A CA 1
ATOM 664 C C . HIS A 1 81 ? -1.829 3.220 -3.784 1.00 95.88 81 HIS A C 1
ATOM 666 O O . HIS A 1 81 ? -2.722 2.368 -3.825 1.00 95.88 81 HIS A O 1
ATOM 672 N N . HIS A 1 82 ? -1.448 3.907 -4.861 1.00 97.38 82 HIS A N 1
ATOM 673 C CA . HIS A 1 82 ? -1.956 3.616 -6.200 1.00 97.38 82 HIS A CA 1
ATOM 674 C C . HIS A 1 82 ? -1.280 2.370 -6.772 1.00 97.38 82 HIS A C 1
ATOM 676 O O . HIS A 1 82 ? -0.083 2.385 -7.036 1.00 97.38 82 HIS A O 1
ATOM 682 N N . ILE A 1 83 ? -2.063 1.320 -7.027 1.00 97.31 83 ILE A N 1
ATOM 683 C CA . ILE A 1 83 ? -1.602 0.071 -7.645 1.00 97.31 83 ILE A CA 1
ATOM 684 C C . ILE A 1 83 ? -0.953 0.376 -8.997 1.00 97.31 83 ILE A C 1
ATOM 686 O O . ILE A 1 83 ? 0.179 -0.021 -9.233 1.00 97.31 83 ILE A O 1
ATOM 690 N N . LEU A 1 84 ? -1.647 1.095 -9.882 1.00 96.81 84 LEU A N 1
ATOM 691 C CA . LEU A 1 84 ? -1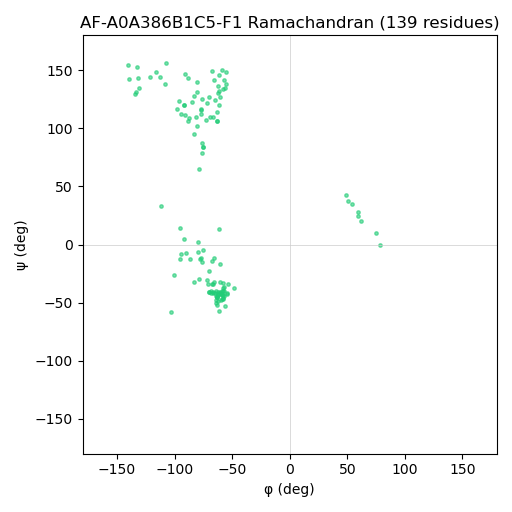.054 1.744 -11.047 1.00 96.81 84 LEU A CA 1
ATOM 692 C C . LEU A 1 84 ? -0.719 3.193 -10.661 1.00 96.81 84 LEU A C 1
ATOM 694 O O . LEU A 1 84 ? -1.657 3.968 -10.439 1.00 96.81 84 LEU A O 1
ATOM 698 N N . PRO A 1 85 ? 0.568 3.574 -10.574 1.00 95.25 85 PRO A N 1
ATOM 699 C CA . PRO A 1 85 ? 0.983 4.934 -10.248 1.00 95.25 85 PRO A CA 1
ATOM 700 C C . PRO A 1 85 ? 0.389 5.997 -11.181 1.00 95.25 85 PRO A C 1
ATOM 702 O O . PRO A 1 85 ? 0.235 5.766 -12.381 1.00 95.25 85 PRO A O 1
ATOM 705 N N . LEU A 1 86 ? 0.150 7.203 -10.654 1.00 94.25 86 LEU A N 1
ATOM 706 C CA . LEU A 1 86 ? -0.380 8.338 -11.429 1.00 94.25 86 LEU A CA 1
ATOM 707 C C . LEU A 1 86 ? 0.496 8.693 -12.643 1.00 94.25 86 LEU A C 1
ATOM 709 O O . LEU A 1 86 ? -0.029 8.981 -13.711 1.00 94.25 86 LEU A O 1
ATOM 713 N N . LYS A 1 87 ? 1.827 8.577 -12.511 1.00 92.25 87 LYS A N 1
ATOM 714 C CA . LYS A 1 87 ? 2.789 8.791 -13.613 1.00 92.25 87 LYS A CA 1
ATOM 715 C C . LYS A 1 87 ? 2.617 7.837 -14.805 1.00 92.25 87 LYS A C 1
ATOM 717 O O . LYS A 1 87 ? 3.173 8.093 -15.863 1.00 92.25 87 LYS A O 1
ATOM 722 N N . TYR A 1 88 ? 1.893 6.735 -14.617 1.00 92.75 88 TYR A N 1
ATOM 723 C CA . TYR A 1 88 ? 1.545 5.764 -15.656 1.00 92.75 88 TYR A CA 1
ATOM 724 C C . TYR A 1 88 ? 0.037 5.802 -15.955 1.00 92.75 88 TYR A C 1
ATOM 726 O O . TYR A 1 88 ? -0.576 4.772 -16.222 1.00 92.75 88 TYR A O 1
ATOM 734 N N . ASN A 1 89 ? -0.583 6.982 -15.846 1.00 94.06 89 ASN A N 1
ATOM 735 C CA . ASN A 1 89 ? -2.016 7.220 -16.056 1.00 94.06 89 ASN A CA 1
ATOM 736 C C . ASN A 1 89 ? -2.945 6.413 -15.129 1.00 94.06 89 ASN A C 1
ATOM 738 O O . ASN A 1 89 ? -4.103 6.130 -15.458 1.00 94.06 89 ASN A O 1
ATOM 742 N N . GLY A 1 90 ? -2.461 6.068 -13.934 1.00 94.50 90 GLY A N 1
ATOM 743 C CA . GLY A 1 90 ? -3.296 5.541 -12.863 1.00 94.50 90 GLY A CA 1
ATOM 744 C C . GLY A 1 90 ? -4.413 6.512 -12.486 1.00 94.50 90 GLY A C 1
ATOM 745 O O . GLY A 1 90 ? -4.173 7.699 -12.299 1.00 94.50 90 GLY A O 1
ATOM 746 N N . LYS A 1 91 ? -5.647 6.017 -12.348 1.00 95.12 91 LYS A N 1
ATOM 747 C CA . LYS A 1 91 ? -6.790 6.836 -11.908 1.00 95.12 91 LYS A CA 1
ATOM 748 C C . LYS A 1 91 ? -6.928 6.784 -10.389 1.00 95.12 91 LYS A C 1
ATOM 750 O O . LYS A 1 91 ? -6.723 5.721 -9.798 1.00 95.12 91 LYS A O 1
ATOM 755 N N . ASP A 1 92 ? -7.376 7.875 -9.774 1.00 93.19 92 ASP A N 1
ATOM 756 C CA . ASP A 1 92 ? -7.689 7.918 -8.340 1.00 93.19 92 ASP A CA 1
ATOM 757 C C . ASP A 1 92 ? -9.056 7.273 -8.040 1.00 93.19 92 ASP A C 1
ATOM 759 O O . ASP A 1 92 ? -10.049 7.907 -7.691 1.00 93.19 92 ASP A O 1
ATOM 763 N N . LYS A 1 93 ? -9.142 5.966 -8.297 1.00 94.12 93 LYS A N 1
ATOM 764 C CA . LYS A 1 93 ? -10.349 5.156 -8.103 1.00 94.12 93 LYS A CA 1
ATOM 765 C C . LYS A 1 93 ? -10.098 4.105 -7.032 1.00 94.12 93 LYS A C 1
ATOM 767 O O . LYS A 1 93 ? -9.018 3.532 -6.970 1.00 94.12 93 LYS A O 1
ATOM 772 N N . ILE A 1 94 ? -11.148 3.745 -6.288 1.00 94.12 94 ILE A N 1
ATOM 773 C CA . ILE A 1 94 ? -11.136 2.691 -5.247 1.00 94.12 94 ILE A CA 1
ATOM 774 C C . ILE A 1 94 ? -10.489 1.390 -5.750 1.00 94.12 94 ILE A C 1
ATOM 776 O O . ILE A 1 94 ? -9.784 0.706 -5.012 1.00 94.12 94 ILE A O 1
ATOM 780 N N . VAL A 1 95 ? -10.724 1.034 -7.017 1.00 94.81 95 VAL A N 1
ATOM 781 C CA . VAL A 1 95 ? -10.166 -0.180 -7.631 1.00 94.81 95 VAL A CA 1
ATOM 782 C C . VAL A 1 95 ? -8.641 -0.138 -7.758 1.00 94.81 95 VAL A C 1
ATOM 784 O O . VAL A 1 95 ? -8.003 -1.179 -7.614 1.00 94.81 95 VAL A O 1
ATOM 787 N N . ASN A 1 96 ? -8.079 1.055 -7.964 1.00 97.12 96 ASN A N 1
ATOM 788 C CA . ASN A 1 96 ? -6.657 1.314 -8.164 1.00 97.12 96 ASN A CA 1
ATOM 789 C C . ASN A 1 96 ? -5.918 1.624 -6.856 1.00 97.12 96 ASN A C 1
ATOM 791 O O . ASN A 1 96 ? -4.748 1.977 -6.893 1.00 97.12 96 ASN A O 1
ATOM 795 N N . LEU A 1 97 ? -6.581 1.531 -5.706 1.00 96.44 97 LEU A N 1
ATOM 796 C CA . LEU A 1 97 ? -5.976 1.843 -4.420 1.00 96.44 97 LEU A CA 1
ATOM 797 C C . LEU A 1 97 ? -5.842 0.599 -3.557 1.00 96.44 97 LEU A C 1
ATOM 799 O O . LEU A 1 97 ? -6.700 -0.293 -3.555 1.00 96.44 97 LEU A O 1
ATOM 803 N N . VAL A 1 98 ? -4.753 0.567 -2.801 1.00 96.81 98 VAL A N 1
ATOM 804 C CA . VAL A 1 98 ? -4.452 -0.475 -1.828 1.00 96.81 98 VAL A CA 1
ATOM 805 C C . VAL A 1 98 ? -4.004 0.168 -0.513 1.00 96.81 98 VAL A C 1
ATOM 807 O O . VAL A 1 98 ? -3.161 1.064 -0.531 1.00 96.81 98 VAL A O 1
ATOM 810 N N . PRO A 1 99 ? -4.569 -0.240 0.636 1.00 95.81 99 PRO A N 1
ATOM 811 C CA . PRO A 1 99 ? -4.112 0.234 1.930 1.00 95.81 99 PRO A CA 1
ATOM 812 C C . PRO A 1 99 ? -2.862 -0.545 2.358 1.00 95.81 99 PRO A C 1
ATOM 814 O O . PRO A 1 99 ? -2.838 -1.777 2.308 1.00 95.81 99 PRO A O 1
ATOM 817 N N . LEU A 1 100 ? -1.822 0.167 2.782 1.00 96.25 100 LEU A N 1
ATOM 818 C CA . LEU A 1 100 ? -0.533 -0.407 3.163 1.00 96.25 100 LEU A CA 1
ATOM 819 C C . LEU A 1 100 ? -0.035 0.155 4.493 1.00 96.25 100 LEU A C 1
ATOM 821 O O . LEU A 1 100 ? -0.325 1.296 4.855 1.00 96.25 100 LEU A O 1
ATOM 825 N N . CYS A 1 101 ? 0.771 -0.642 5.197 1.00 94.19 101 CYS A N 1
ATOM 826 C CA . CYS A 1 101 ? 1.591 -0.133 6.292 1.00 94.19 101 CYS A CA 1
ATOM 827 C C . CYS A 1 101 ? 2.586 0.902 5.733 1.00 94.19 101 CYS A C 1
ATOM 829 O O . CYS A 1 101 ? 3.210 0.609 4.707 1.00 94.19 101 CYS A O 1
ATOM 831 N N . PRO A 1 102 ? 2.803 2.053 6.395 1.00 92.62 102 PRO A N 1
ATOM 832 C CA . PRO A 1 102 ? 3.786 3.045 5.955 1.00 92.62 102 PRO A CA 1
ATOM 833 C C . PRO A 1 102 ? 5.179 2.412 5.843 1.00 92.62 102 PRO A C 1
ATOM 835 O O . PRO A 1 102 ? 5.873 2.535 4.833 1.00 92.62 102 PRO A O 1
ATOM 838 N N . THR A 1 103 ? 5.535 1.612 6.850 1.00 92.56 103 THR A N 1
ATOM 839 C CA . THR A 1 103 ? 6.766 0.826 6.902 1.00 92.56 103 THR A CA 1
ATOM 840 C C . THR A 1 103 ? 6.479 -0.625 7.315 1.00 92.56 103 THR A C 1
ATOM 842 O O . THR A 1 103 ? 5.579 -0.873 8.120 1.00 92.56 103 THR A O 1
ATOM 845 N N . PRO A 1 104 ? 7.192 -1.614 6.743 1.00 94.69 104 PRO A N 1
ATOM 846 C CA . PRO A 1 104 ? 8.085 -1.492 5.583 1.00 94.69 104 PRO A CA 1
ATOM 847 C C . PRO A 1 104 ? 7.329 -1.437 4.237 1.00 94.69 104 PRO A C 1
ATOM 849 O O . PRO A 1 104 ? 7.907 -1.074 3.223 1.00 94.69 104 PRO A O 1
ATOM 852 N N . CYS A 1 105 ? 6.027 -1.748 4.213 1.00 96.75 105 CYS A N 1
ATOM 853 C CA . CYS A 1 105 ? 5.301 -2.074 2.980 1.00 96.75 105 CYS A CA 1
ATOM 854 C C . CYS A 1 105 ? 5.267 -0.949 1.934 1.00 96.75 105 CYS A C 1
ATOM 856 O O . CYS A 1 105 ? 5.671 -1.164 0.793 1.00 96.75 105 CYS A O 1
ATOM 858 N N . HIS A 1 106 ? 4.766 0.234 2.291 1.00 96.50 106 HIS A N 1
ATOM 859 C CA . HIS A 1 106 ? 4.645 1.337 1.338 1.00 96.50 106 HIS A CA 1
ATOM 860 C C . HIS A 1 106 ? 6.017 1.906 0.946 1.00 96.50 106 HIS A C 1
ATOM 862 O O . HIS A 1 106 ? 6.285 2.145 -0.238 1.00 96.50 106 HIS A O 1
ATOM 868 N N . SER A 1 107 ? 6.913 2.044 1.928 1.00 96.44 107 SER A N 1
ATOM 869 C CA . SER A 1 107 ? 8.296 2.481 1.717 1.00 96.44 107 SER A CA 1
ATOM 870 C C . SER A 1 107 ? 9.072 1.565 0.761 1.00 96.44 107 SER A C 1
ATOM 872 O O . SER A 1 107 ? 9.744 2.056 -0.150 1.00 96.44 107 SER A O 1
ATOM 874 N N . ASP A 1 108 ? 8.939 0.243 0.891 1.00 96.94 108 ASP A N 1
ATOM 875 C CA . ASP A 1 108 ? 9.648 -0.723 0.046 1.00 96.94 108 ASP A CA 1
ATOM 876 C C . ASP A 1 108 ? 9.189 -0.675 -1.411 1.00 96.94 108 ASP A C 1
ATOM 878 O O . ASP A 1 108 ? 10.024 -0.734 -2.320 1.00 96.94 108 ASP A O 1
ATOM 882 N N . ILE A 1 109 ? 7.879 -0.541 -1.648 1.00 96.31 109 ILE A N 1
ATOM 883 C CA . ILE A 1 109 ? 7.327 -0.397 -3.002 1.00 96.31 109 ILE A CA 1
ATOM 884 C C . ILE A 1 109 ? 7.836 0.900 -3.628 1.00 96.31 109 ILE A C 1
ATOM 886 O O . ILE A 1 109 ? 8.386 0.883 -4.731 1.00 96.31 109 ILE A O 1
ATOM 890 N N . THR A 1 110 ? 7.716 2.014 -2.903 1.00 94.94 110 THR A N 1
ATOM 891 C CA . THR A 1 110 ? 8.180 3.329 -3.364 1.00 94.94 110 THR A CA 1
ATOM 892 C C . THR A 1 110 ? 9.672 3.298 -3.691 1.00 94.94 110 THR A C 1
ATOM 894 O O . THR A 1 110 ? 10.089 3.720 -4.770 1.00 94.94 110 THR A O 1
ATOM 897 N N . SER A 1 111 ? 10.473 2.700 -2.809 1.00 95.50 111 SER A N 1
ATOM 898 C CA . SER A 1 111 ? 11.913 2.529 -2.996 1.00 95.50 111 SER A CA 1
ATOM 899 C C . SER A 1 111 ? 12.251 1.635 -4.187 1.00 95.50 111 SER A C 1
ATOM 901 O O . SER A 1 111 ? 13.192 1.929 -4.921 1.00 95.50 111 SER A O 1
ATOM 903 N N . ALA A 1 112 ? 11.508 0.547 -4.410 1.00 95.00 112 ALA A N 1
ATOM 904 C CA . ALA A 1 112 ? 11.733 -0.342 -5.547 1.00 95.00 112 ALA A CA 1
ATOM 905 C C . ALA A 1 112 ? 11.462 0.352 -6.887 1.00 95.00 112 ALA A C 1
ATOM 907 O O . ALA A 1 112 ? 12.255 0.201 -7.819 1.00 95.00 112 ALA A O 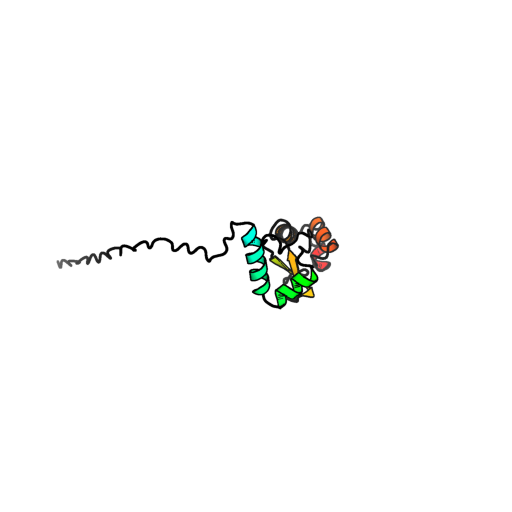1
ATOM 908 N N . VAL A 1 113 ? 10.389 1.145 -6.961 1.00 93.50 113 VAL A N 1
ATOM 909 C CA . VAL A 1 113 ? 10.039 1.932 -8.150 1.00 93.50 113 VAL A CA 1
ATOM 910 C C . VAL A 1 113 ? 11.045 3.061 -8.380 1.00 93.50 113 VAL A C 1
ATOM 912 O O . VAL A 1 113 ? 11.458 3.280 -9.517 1.00 93.50 113 VAL A O 1
ATOM 915 N N . ALA A 1 114 ? 11.472 3.758 -7.322 1.00 93.44 114 ALA A N 1
ATOM 916 C CA . ALA A 1 114 ? 12.462 4.831 -7.412 1.00 93.44 114 ALA A CA 1
ATOM 917 C C . ALA A 1 114 ? 13.830 4.313 -7.884 1.00 93.44 114 ALA A C 1
ATOM 919 O O . ALA A 1 114 ? 14.431 4.885 -8.790 1.00 93.44 114 ALA A O 1
ATOM 920 N N . LYS A 1 115 ? 14.283 3.180 -7.333 1.00 94.56 115 LYS A N 1
ATOM 921 C CA . LYS A 1 115 ? 15.538 2.516 -7.726 1.00 94.56 115 LYS A CA 1
ATOM 922 C C . LYS A 1 115 ? 15.442 1.766 -9.057 1.00 94.56 115 LYS A C 1
ATOM 924 O O . LYS A 1 115 ? 16.446 1.224 -9.503 1.00 94.56 115 LYS A O 1
ATOM 929 N N . ARG A 1 116 ? 14.251 1.703 -9.668 1.00 93.00 116 ARG A N 1
ATOM 930 C CA . ARG A 1 116 ? 13.966 0.934 -10.888 1.00 93.00 116 ARG A CA 1
ATOM 931 C C . ARG A 1 116 ? 14.467 -0.510 -10.806 1.00 93.00 116 ARG A C 1
ATOM 933 O O . ARG A 1 116 ? 15.038 -1.012 -11.762 1.00 93.00 116 ARG A O 1
ATOM 940 N N . SER A 1 117 ? 14.268 -1.165 -9.659 1.00 95.38 117 SER A N 1
ATOM 941 C CA . SER A 1 117 ? 14.710 -2.548 -9.455 1.00 95.38 117 SER A CA 1
ATOM 942 C C . SER A 1 117 ? 13.699 -3.520 -10.059 1.00 95.38 117 SER A C 1
ATOM 944 O O . SER A 1 117 ? 12.602 -3.690 -9.508 1.00 95.38 117 SER A O 1
ATOM 946 N N . LYS A 1 118 ? 14.064 -4.192 -11.158 1.00 94.12 118 LYS A N 1
ATOM 947 C CA . LYS A 1 118 ? 13.155 -5.104 -11.879 1.00 94.12 118 LYS A CA 1
ATOM 948 C C . LYS A 1 118 ? 12.665 -6.247 -10.986 1.00 94.12 118 LYS A C 1
ATOM 950 O O . LYS A 1 118 ? 11.461 -6.473 -10.865 1.00 94.12 118 LYS A O 1
ATOM 955 N N . LYS A 1 119 ? 13.581 -6.904 -10.261 1.00 95.00 119 LYS A N 1
ATOM 956 C CA . LYS A 1 119 ? 13.275 -8.039 -9.366 1.00 95.00 119 LYS A CA 1
ATOM 957 C C . LYS A 1 119 ? 12.253 -7.681 -8.281 1.00 95.00 119 LYS A C 1
ATOM 959 O O . LYS A 1 119 ? 11.299 -8.427 -8.064 1.00 95.00 119 LYS A O 1
ATOM 964 N N . LYS A 1 120 ? 12.428 -6.538 -7.605 1.00 96.12 120 LYS A N 1
ATOM 965 C CA . LYS A 1 120 ? 11.495 -6.095 -6.553 1.00 96.12 120 LYS A CA 1
ATOM 966 C C . LYS A 1 120 ? 10.147 -5.667 -7.130 1.00 96.12 120 LYS A C 1
ATOM 968 O O . LYS A 1 120 ? 9.113 -6.020 -6.571 1.00 96.12 120 LYS A O 1
ATOM 973 N N . CYS A 1 121 ? 10.136 -4.958 -8.257 1.00 95.62 121 CYS A N 1
ATOM 974 C CA . CYS A 1 121 ? 8.882 -4.556 -8.894 1.00 95.62 121 CYS A CA 1
ATOM 975 C C . CYS A 1 121 ? 8.065 -5.776 -9.336 1.00 95.62 121 CYS A C 1
ATOM 977 O O . CYS A 1 121 ? 6.872 -5.835 -9.052 1.00 95.62 121 CYS A O 1
ATOM 979 N N . LEU A 1 122 ? 8.710 -6.789 -9.925 1.00 95.81 122 LEU A N 1
ATOM 980 C CA . LEU A 1 122 ? 8.064 -8.056 -10.280 1.00 95.81 122 LEU A CA 1
ATOM 981 C C . LEU A 1 122 ? 7.455 -8.765 -9.063 1.00 95.81 122 LEU A C 1
ATOM 983 O O . LEU A 1 122 ? 6.340 -9.279 -9.148 1.00 95.81 122 LEU A O 1
ATOM 987 N N . TYR A 1 123 ? 8.140 -8.746 -7.915 1.00 96.31 123 TYR A N 1
ATOM 988 C CA . TYR A 1 123 ? 7.595 -9.284 -6.666 1.00 96.31 123 TYR A CA 1
ATOM 989 C C . TYR A 1 123 ? 6.284 -8.588 -6.260 1.00 96.31 123 TYR A C 1
ATOM 991 O O . TYR A 1 123 ? 5.294 -9.258 -5.958 1.00 96.31 123 TYR A O 1
ATOM 999 N N . PHE A 1 124 ? 6.240 -7.255 -6.303 1.00 97.06 124 PHE A N 1
ATOM 1000 C CA . PHE A 1 124 ? 5.038 -6.490 -5.951 1.00 97.06 124 PHE A CA 1
ATOM 1001 C C . PHE A 1 124 ? 3.913 -6.613 -6.985 1.00 97.06 124 PHE A C 1
ATOM 1003 O O . PHE A 1 124 ? 2.741 -6.662 -6.607 1.00 97.06 124 PHE A O 1
ATOM 1010 N N . ILE A 1 125 ? 4.257 -6.737 -8.270 1.00 96.38 125 ILE A N 1
ATOM 1011 C CA . ILE A 1 125 ? 3.297 -7.017 -9.346 1.00 96.38 125 ILE A CA 1
ATOM 1012 C C . ILE A 1 125 ? 2.642 -8.381 -9.130 1.00 96.38 125 ILE A C 1
ATOM 1014 O O . ILE A 1 125 ? 1.418 -8.483 -9.164 1.00 96.38 125 ILE A O 1
ATOM 1018 N N . LYS A 1 126 ? 3.429 -9.415 -8.802 1.00 96.56 126 LYS A N 1
ATOM 1019 C CA . LYS A 1 126 ? 2.908 -10.756 -8.488 1.00 96.56 126 LYS A CA 1
ATOM 1020 C C . LYS A 1 126 ? 1.958 -10.749 -7.285 1.00 96.56 126 LYS A C 1
ATOM 1022 O O . LYS A 1 126 ? 1.014 -11.530 -7.241 1.00 96.56 126 LYS A O 1
ATOM 1027 N N . ARG A 1 127 ? 2.190 -9.861 -6.315 1.00 95.56 127 ARG A N 1
ATOM 1028 C CA . ARG A 1 127 ? 1.309 -9.651 -5.152 1.00 95.56 127 ARG A CA 1
ATOM 1029 C C . ARG A 1 127 ? 0.077 -8.788 -5.463 1.00 95.56 127 ARG A C 1
ATOM 1031 O O . ARG A 1 127 ? -0.779 -8.647 -4.599 1.00 95.56 127 ARG A O 1
ATOM 1038 N N . GLY A 1 128 ? -0.023 -8.208 -6.660 1.00 95.31 128 GLY A N 1
ATOM 1039 C CA . GLY A 1 128 ? -1.162 -7.395 -7.093 1.00 95.31 128 GLY A CA 1
ATOM 1040 C C . GLY A 1 128 ? -1.229 -5.994 -6.477 1.00 95.31 128 GLY A C 1
ATOM 1041 O O . GLY A 1 128 ? -2.238 -5.311 -6.640 1.00 95.31 128 GLY A O 1
ATOM 1042 N N . VAL A 1 129 ? -0.172 -5.555 -5.787 1.00 96.25 129 VAL A N 1
ATOM 1043 C CA . VAL A 1 129 ? -0.110 -4.235 -5.129 1.00 96.25 129 VAL A CA 1
ATOM 1044 C C . VAL A 1 129 ? 0.557 -3.166 -5.993 1.00 96.25 129 VAL A C 1
ATOM 1046 O O . VAL A 1 129 ? 0.522 -1.995 -5.635 1.00 96.25 129 VAL A O 1
ATOM 1049 N N . LEU A 1 130 ? 1.144 -3.564 -7.125 1.00 97.19 130 LEU A N 1
ATOM 1050 C CA . LEU A 1 130 ? 1.802 -2.687 -8.087 1.00 97.19 130 LEU A CA 1
ATOM 1051 C C . LEU A 1 130 ? 1.472 -3.135 -9.517 1.00 97.19 130 LEU A C 1
ATOM 1053 O O . LEU A 1 130 ? 1.411 -4.326 -9.807 1.00 97.19 130 LEU A O 1
ATOM 1057 N N . LYS A 1 131 ? 1.285 -2.183 -10.425 1.00 96.50 131 LYS A N 1
ATOM 1058 C CA . LYS A 1 131 ? 1.157 -2.374 -11.869 1.00 96.50 131 LYS A CA 1
ATOM 1059 C C . LYS A 1 131 ? 2.024 -1.330 -12.558 1.00 96.50 131 LYS A C 1
ATOM 1061 O O . LYS A 1 131 ? 1.938 -0.145 -12.250 1.00 96.50 131 LYS A O 1
ATOM 1066 N N . ILE A 1 132 ? 2.860 -1.782 -13.482 1.00 94.81 132 ILE A N 1
ATOM 1067 C CA . ILE A 1 132 ? 3.712 -0.938 -14.320 1.00 94.81 132 ILE A CA 1
ATOM 1068 C C . ILE A 1 132 ? 3.509 -1.416 -15.761 1.00 94.81 132 ILE A C 1
ATOM 1070 O O . ILE A 1 132 ? 3.499 -2.634 -15.964 1.00 94.81 132 ILE A O 1
ATOM 1074 N N . PRO A 1 133 ? 3.319 -0.511 -16.736 1.00 94.12 133 PRO A N 1
ATOM 1075 C CA . PRO A 1 133 ? 3.257 -0.896 -18.142 1.00 94.12 133 PRO A CA 1
ATOM 1076 C C . PRO A 1 133 ? 4.536 -1.631 -18.584 1.00 94.12 133 PRO A C 1
ATOM 1078 O O . PRO A 1 133 ? 5.625 -1.267 -18.119 1.00 94.12 133 PRO A O 1
ATOM 1081 N N . PRO A 1 134 ? 4.438 -2.670 -19.433 1.00 90.75 134 PRO A N 1
ATOM 1082 C CA . PRO A 1 134 ? 5.587 -3.488 -19.827 1.00 90.75 134 PRO A CA 1
ATOM 1083 C C . PRO A 1 134 ? 6.711 -2.650 -20.449 1.00 90.75 134 PRO A C 1
ATOM 1085 O O . PRO A 1 134 ? 7.868 -2.811 -20.065 1.00 90.75 134 PRO A O 1
ATOM 1088 N N . GLU A 1 135 ? 6.369 -1.656 -21.272 1.00 91.62 135 GLU A N 1
ATOM 1089 C CA . GLU A 1 135 ? 7.322 -0.743 -21.905 1.00 91.62 135 GLU A CA 1
ATOM 1090 C C . GLU A 1 135 ? 8.186 0.025 -20.890 1.00 91.62 135 GLU A C 1
ATOM 1092 O O . GLU A 1 135 ? 9.364 0.301 -21.118 1.00 91.62 135 GLU A O 1
ATOM 1097 N N . ASN A 1 136 ? 7.639 0.345 -19.716 1.00 90.31 136 ASN A N 1
ATOM 1098 C CA . ASN A 1 136 ? 8.395 0.994 -18.652 1.00 90.31 136 ASN A CA 1
ATOM 1099 C C . ASN A 1 136 ? 9.192 -0.014 -17.824 1.00 90.31 136 ASN A C 1
ATOM 1101 O O . ASN A 1 136 ? 10.256 0.340 -17.319 1.00 90.31 136 ASN A O 1
ATOM 1105 N N . LEU A 1 137 ? 8.682 -1.235 -17.661 1.00 89.50 137 LEU A N 1
ATOM 1106 C CA . LEU A 1 137 ? 9.307 -2.277 -16.851 1.00 89.50 137 LEU A CA 1
ATOM 1107 C C . LEU A 1 137 ? 10.569 -2.847 -17.509 1.00 89.50 137 LEU A C 1
ATOM 1109 O O . LEU A 1 137 ? 11.503 -3.228 -16.805 1.00 89.50 137 LEU A O 1
ATOM 1113 N N . ASP A 1 138 ? 10.634 -2.872 -18.837 1.00 87.62 138 ASP A N 1
ATOM 1114 C CA . ASP A 1 138 ? 11.823 -3.341 -19.556 1.00 87.62 138 ASP A CA 1
ATOM 1115 C C . ASP A 1 138 ? 13.012 -2.388 -19.437 1.00 87.62 138 ASP A C 1
ATOM 1117 O O . ASP A 1 138 ? 14.161 -2.819 -19.477 1.00 87.62 138 ASP A O 1
ATOM 1121 N N . ASN A 1 139 ? 12.741 -1.117 -19.144 1.00 87.12 139 ASN A N 1
ATOM 1122 C CA . ASN A 1 139 ? 13.754 -0.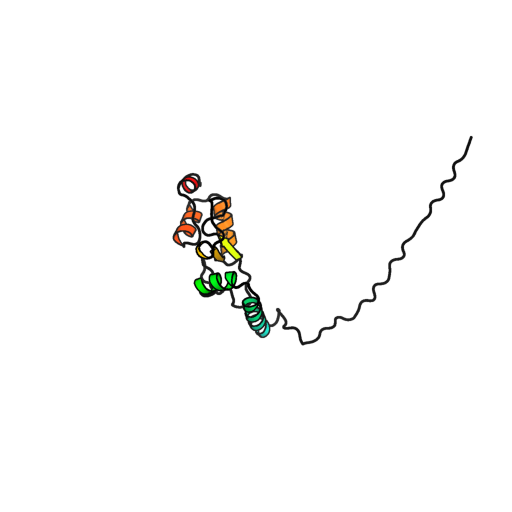100 -18.876 1.00 87.12 139 ASN A CA 1
ATOM 1123 C C . ASN A 1 139 ? 14.324 -0.151 -17.441 1.00 87.12 139 ASN A C 1
ATOM 1125 O O . ASN A 1 139 ? 15.107 0.722 -17.048 1.00 87.12 139 ASN A O 1
ATOM 1129 N N . PHE A 1 140 ? 13.888 -1.108 -16.614 1.00 89.81 140 PHE A N 1
ATOM 1130 C CA . PHE A 1 140 ? 14.341 -1.251 -15.227 1.00 89.81 140 PHE A CA 1
ATOM 1131 C C . PHE A 1 140 ? 15.592 -2.133 -15.161 1.00 89.81 140 PHE A C 1
ATOM 1133 O O . PHE A 1 140 ? 15.714 -3.100 -15.913 1.00 89.81 140 PHE A O 1
ATOM 1140 N N . LYS A 1 141 ? 16.508 -1.788 -14.249 1.00 77.50 141 LYS A N 1
ATOM 1141 C CA . LYS A 1 141 ? 17.786 -2.483 -14.047 1.00 77.50 141 LYS A CA 1
ATOM 1142 C C . LYS A 1 141 ? 17.666 -3.597 -13.001 1.00 77.50 141 LYS A C 1
ATOM 1144 O O . LYS A 1 141 ? 16.769 -3.541 -12.116 1.00 77.50 141 LYS A O 1
#

InterPro domains:
  IPR002711 HNH endonuclease [PF01844] (64-110)
  IPR003615 HNH nuclease [SM00507] (51-107)
  IPR003615 HNH nuclease [cd00085] (52-110)

Organism: NCBI:txid2320810

Nearest PDB structures (foldseek):
  8t6x-assembly1_A  TM=4.224E-01  e=6.392E-02  Streptococcus pyogenes

Mean predicted aligned error: 12.04 Å